Protein AF-A0A328SQL3-F1 (afdb_monomer_lite)

Sequence (156 aa):
VTIFRKFDNKKNLIEKTKDHFLNMFIDRLRGIFYFNGDEDIEEYIKGAFMGVLNLSDSDFSILKVAMEEVREIPERKLLLIQITDVILEKLEDFFKLQKEKGTVRDIDPKVMAVMCFSIIFQSVILRKVYSLSPDYELDYYSDNIFDILFNGIMPE

pLDDT: mean 82.66, std 9.94, range [53.25, 95.44]

Radius of gyration: 18.09 Å; chains: 1; bounding box: 53×37×44 Å

Foldseek 3Di:
DDPCVVQVDPVSVVVVVLVVLLVVLLVQLCVQLDDDLPDDPLCSLLSSLVSLLPDDLSSCVSVVVLVVCPVPDPPVPRSVVVSLCSQLVSQLVVQVSCVVVLQWDPDRSSVVSVVSSVVSVVVCCCCNPVVPPPPDDPCVVSVVVSVVVCVVIGDD

Structure (mmCIF, N/CA/C/O backbone):
data_AF-A0A328SQL3-F1
#
_entry.id   AF-A0A328SQL3-F1
#
loop_
_atom_site.group_PDB
_atom_site.id
_atom_site.type_symbol
_atom_site.label_atom_id
_atom_site.label_alt_id
_atom_site.label_comp_id
_atom_site.label_asym_id
_atom_site.label_entity_id
_atom_site.label_seq_id
_atom_site.pdbx_PDB_ins_code
_atom_site.Cartn_x
_atom_site.Cartn_y
_atom_site.Cartn_z
_atom_site.occupancy
_atom_site.B_iso_or_equiv
_atom_site.auth_seq_id
_atom_site.auth_comp_id
_atom_site.auth_asym_id
_atom_site.auth_atom_id
_atom_site.pdbx_PDB_model_num
ATOM 1 N N . VAL A 1 1 ? 34.654 -9.840 -17.537 1.00 53.59 1 VAL A N 1
ATOM 2 C CA . VAL A 1 1 ? 33.409 -10.484 -18.024 1.00 53.59 1 VAL A CA 1
ATOM 3 C C . VAL A 1 1 ? 32.517 -9.394 -18.591 1.00 53.59 1 VAL A C 1
ATOM 5 O O . VAL A 1 1 ? 32.058 -8.547 -17.840 1.00 53.59 1 VAL A O 1
ATOM 8 N N . THR A 1 2 ? 32.386 -9.340 -19.913 1.00 75.69 2 THR A N 1
ATOM 9 C CA . THR A 1 2 ? 31.744 -8.242 -20.654 1.00 75.69 2 THR A CA 1
ATOM 10 C C . THR A 1 2 ? 30.229 -8.451 -20.666 1.00 75.69 2 THR A C 1
ATOM 12 O O . THR A 1 2 ? 29.784 -9.566 -20.919 1.00 75.69 2 THR A O 1
ATOM 15 N N . ILE A 1 3 ? 29.444 -7.412 -20.377 1.00 68.62 3 ILE A N 1
ATOM 16 C CA . ILE A 1 3 ? 27.980 -7.417 -20.151 1.00 68.62 3 ILE A CA 1
ATOM 17 C C . ILE A 1 3 ? 27.188 -8.366 -21.078 1.00 68.62 3 ILE A C 1
ATOM 19 O O . ILE A 1 3 ? 26.329 -9.107 -20.606 1.00 68.62 3 ILE A O 1
ATOM 23 N N . PHE A 1 4 ? 27.532 -8.440 -22.365 1.00 67.06 4 PHE A N 1
ATOM 24 C CA . PHE A 1 4 ? 26.888 -9.331 -23.339 1.00 67.06 4 PHE A CA 1
ATOM 25 C C . PHE A 1 4 ? 26.923 -10.819 -22.974 1.00 67.06 4 PHE A C 1
ATOM 27 O O . PHE A 1 4 ? 25.959 -11.527 -23.223 1.00 67.06 4 PHE A O 1
ATOM 34 N N . ARG A 1 5 ? 27.983 -11.294 -22.315 1.00 68.75 5 ARG A N 1
ATOM 35 C CA . ARG A 1 5 ? 28.117 -12.703 -21.913 1.00 68.75 5 ARG A CA 1
ATOM 36 C C . ARG A 1 5 ? 27.285 -13.058 -20.670 1.00 68.75 5 ARG A C 1
ATOM 38 O O . ARG A 1 5 ? 27.138 -14.229 -20.352 1.00 68.75 5 ARG A O 1
ATOM 45 N N . LYS A 1 6 ? 26.791 -12.057 -19.931 1.00 72.00 6 LYS A N 1
ATOM 46 C CA . LYS A 1 6 ? 25.976 -12.240 -18.715 1.00 72.00 6 LYS A CA 1
ATOM 47 C C . LYS A 1 6 ? 24.470 -12.115 -18.987 1.00 72.00 6 LYS A C 1
ATOM 49 O O . LYS A 1 6 ? 23.669 -12.623 -18.203 1.00 72.00 6 LYS A O 1
ATOM 54 N N . PHE A 1 7 ? 24.095 -11.424 -20.063 1.00 76.38 7 PHE A N 1
ATOM 55 C CA . PHE A 1 7 ? 22.703 -11.084 -20.360 1.00 76.38 7 PHE A CA 1
ATOM 56 C C . PHE A 1 7 ? 22.237 -11.510 -21.757 1.00 76.38 7 PHE A C 1
ATOM 58 O O . PHE A 1 7 ? 21.045 -11.439 -22.009 1.00 76.38 7 PHE A O 1
ATOM 65 N N . ASP A 1 8 ? 23.118 -11.975 -22.644 1.00 77.56 8 ASP A N 1
ATOM 66 C CA . ASP A 1 8 ? 22.853 -12.421 -24.025 1.00 77.56 8 ASP A CA 1
ATOM 67 C C . ASP A 1 8 ? 22.302 -11.341 -24.974 1.00 77.56 8 ASP A C 1
ATOM 69 O O . ASP A 1 8 ? 22.846 -11.124 -26.055 1.00 77.56 8 ASP A O 1
ATOM 73 N N . ASN A 1 9 ? 21.249 -10.619 -24.586 1.00 81.75 9 ASN A N 1
ATOM 74 C CA . ASN A 1 9 ? 20.625 -9.556 -25.362 1.00 81.75 9 ASN A CA 1
ATOM 75 C C . ASN A 1 9 ? 20.084 -8.419 -24.469 1.00 81.75 9 ASN A C 1
ATOM 77 O O . ASN A 1 9 ? 19.928 -8.549 -23.254 1.00 81.75 9 ASN A O 1
ATOM 81 N N . LYS A 1 10 ? 19.774 -7.278 -25.099 1.00 82.25 10 LYS A N 1
ATOM 82 C CA . LYS A 1 10 ? 19.251 -6.073 -24.428 1.00 82.25 10 LYS A CA 1
ATOM 83 C C . LYS A 1 10 ? 17.947 -6.337 -23.665 1.00 82.25 10 LYS A C 1
ATOM 85 O O . LYS A 1 10 ? 17.745 -5.750 -22.609 1.00 82.25 10 LYS A O 1
ATOM 90 N N . LYS A 1 11 ? 17.073 -7.204 -24.184 1.00 82.19 11 LYS A N 1
ATOM 91 C CA . LYS A 1 11 ? 15.774 -7.500 -23.567 1.00 82.19 11 LYS A CA 1
ATOM 92 C C . LYS A 1 11 ? 15.951 -8.184 -22.210 1.00 82.19 11 LYS A C 1
ATOM 94 O O . LYS A 1 11 ? 15.394 -7.718 -21.227 1.00 82.19 11 LYS A O 1
ATOM 99 N N . ASN A 1 12 ? 16.799 -9.204 -22.146 1.00 83.69 12 ASN A N 1
ATOM 100 C CA . ASN A 1 12 ? 17.097 -9.935 -20.915 1.00 83.69 12 ASN A CA 1
ATOM 101 C C . ASN A 1 12 ? 17.850 -9.064 -19.890 1.00 83.69 12 ASN A C 1
ATOM 103 O O . ASN A 1 12 ? 17.626 -9.180 -18.688 1.00 83.69 12 ASN A O 1
ATOM 107 N N . LEU A 1 13 ? 18.705 -8.136 -20.345 1.00 84.88 13 LEU A N 1
ATOM 108 C CA . LEU A 1 13 ? 19.278 -7.115 -19.460 1.00 84.88 13 LEU A CA 1
ATOM 109 C C . LEU A 1 13 ? 18.179 -6.246 -18.827 1.00 84.88 13 LEU A C 1
ATOM 111 O O . LEU A 1 13 ? 18.173 -6.076 -17.614 1.00 84.88 13 LEU A O 1
ATOM 115 N N . ILE A 1 14 ? 17.244 -5.735 -19.634 1.00 83.12 14 ILE A N 1
ATOM 116 C CA . ILE A 1 14 ? 16.142 -4.888 -19.157 1.00 83.12 14 ILE A CA 1
ATOM 117 C C . ILE A 1 14 ? 15.233 -5.648 -18.184 1.00 83.12 14 ILE A C 1
ATOM 119 O O . ILE A 1 14 ? 14.909 -5.101 -17.136 1.00 83.12 14 ILE A O 1
ATOM 123 N N . GLU A 1 15 ? 14.847 -6.887 -18.500 1.00 83.56 15 GLU A N 1
ATOM 124 C CA . GLU A 1 15 ? 14.005 -7.723 -17.628 1.00 83.56 15 GLU A CA 1
ATOM 125 C C . GLU A 1 15 ? 14.674 -7.941 -16.265 1.00 83.56 15 GLU A C 1
ATOM 127 O O . GLU A 1 15 ? 14.100 -7.592 -15.238 1.00 83.56 15 GLU A O 1
ATOM 132 N N . LYS A 1 16 ? 15.944 -8.369 -16.238 1.00 85.38 16 LYS A N 1
ATOM 133 C CA . LYS A 1 16 ? 16.670 -8.567 -14.972 1.00 85.38 16 LYS A CA 1
ATOM 134 C C . LYS A 1 16 ? 16.862 -7.279 -14.174 1.00 85.38 16 LYS A C 1
ATOM 136 O O . LYS A 1 16 ? 16.879 -7.315 -12.946 1.00 85.38 16 LYS A O 1
ATOM 141 N N . THR A 1 17 ? 17.047 -6.147 -14.850 1.00 85.31 17 THR A N 1
ATOM 142 C CA . THR A 1 17 ? 17.137 -4.845 -14.184 1.00 85.31 17 THR A CA 1
ATOM 143 C C . THR A 1 17 ? 15.799 -4.451 -13.563 1.00 85.31 17 THR A C 1
ATOM 145 O O . THR A 1 17 ? 15.785 -4.014 -12.414 1.00 85.31 17 THR A O 1
ATOM 148 N N . LYS A 1 18 ? 14.684 -4.645 -14.277 1.00 84.88 18 LYS A N 1
ATOM 149 C CA . LYS A 1 18 ? 13.335 -4.396 -13.750 1.00 84.88 18 LYS A CA 1
ATOM 150 C C . LYS A 1 18 ? 13.047 -5.269 -12.538 1.00 84.88 18 LYS A C 1
ATOM 152 O O . LYS A 1 18 ? 12.678 -4.724 -11.507 1.00 84.88 18 LYS A O 1
ATOM 157 N N . ASP A 1 19 ? 13.314 -6.571 -12.622 1.00 86.25 19 ASP A N 1
ATOM 158 C CA . ASP A 1 19 ? 13.111 -7.499 -11.505 1.00 86.25 19 ASP A CA 1
ATOM 159 C C . ASP A 1 19 ? 13.928 -7.091 -10.275 1.00 86.25 19 ASP A C 1
ATOM 161 O O . ASP A 1 19 ? 13.439 -7.130 -9.148 1.00 86.25 19 ASP A O 1
ATOM 165 N N . HIS A 1 20 ? 15.180 -6.668 -10.467 1.00 88.12 20 HIS A N 1
ATOM 166 C CA . HIS A 1 20 ? 16.025 -6.223 -9.362 1.00 88.12 20 HIS A CA 1
ATOM 167 C C . HIS A 1 20 ? 15.445 -4.994 -8.650 1.00 88.12 20 HIS A C 1
ATOM 169 O O . HIS A 1 20 ? 15.289 -5.012 -7.429 1.00 88.12 20 HIS A O 1
ATOM 175 N N . PHE A 1 21 ? 15.089 -3.948 -9.402 1.00 87.56 21 PHE A N 1
ATOM 176 C CA . PHE A 1 21 ? 14.524 -2.728 -8.822 1.00 87.56 21 PHE A CA 1
ATOM 177 C C . PHE A 1 21 ? 13.114 -2.937 -8.265 1.00 87.56 21 PHE A C 1
ATOM 179 O O . PHE A 1 21 ? 12.787 -2.355 -7.233 1.00 87.56 21 PHE A O 1
ATOM 186 N N . LEU A 1 22 ? 12.307 -3.799 -8.888 1.00 87.81 22 LEU A N 1
ATOM 187 C CA . LEU A 1 22 ? 10.998 -4.189 -8.372 1.00 87.81 22 LEU A CA 1
ATOM 188 C C . LEU A 1 22 ? 11.132 -4.855 -7.005 1.00 87.81 22 LEU A C 1
ATOM 190 O O . LEU A 1 22 ? 10.457 -4.443 -6.070 1.00 87.81 22 LEU A O 1
ATOM 194 N N . ASN A 1 23 ? 12.021 -5.841 -6.868 1.00 8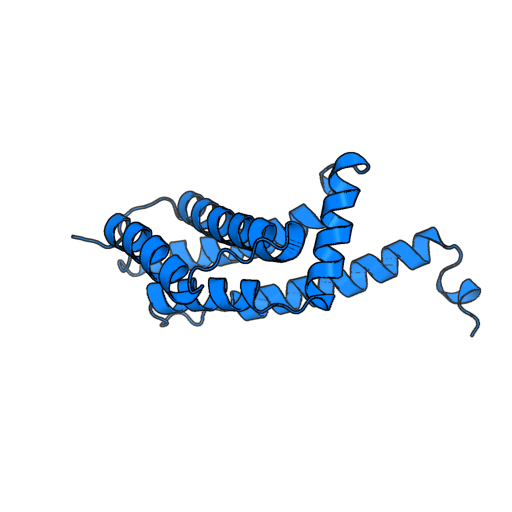9.44 23 ASN A N 1
ATOM 195 C CA . ASN A 1 23 ? 12.224 -6.530 -5.594 1.00 89.44 23 ASN A CA 1
ATOM 196 C C . ASN A 1 23 ? 12.703 -5.565 -4.503 1.00 89.44 23 ASN A C 1
ATOM 198 O O . ASN A 1 23 ? 12.165 -5.574 -3.401 1.00 89.44 23 ASN A O 1
ATOM 202 N N . MET A 1 24 ? 13.639 -4.665 -4.827 1.00 90.50 24 MET A N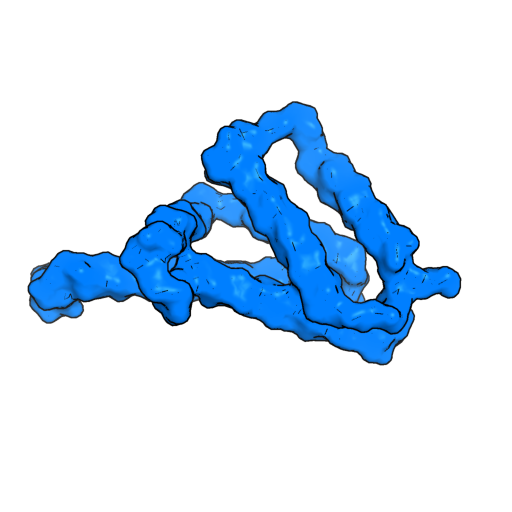 1
ATOM 203 C CA . MET A 1 24 ? 14.072 -3.624 -3.888 1.00 90.50 24 MET A CA 1
ATOM 204 C C . MET A 1 24 ? 12.921 -2.711 -3.453 1.00 90.50 24 MET A C 1
ATOM 206 O O . MET A 1 24 ? 12.846 -2.324 -2.289 1.00 90.50 24 MET A O 1
ATOM 210 N N . PHE A 1 25 ? 12.036 -2.348 -4.380 1.00 90.94 25 PHE A N 1
ATOM 211 C CA . PHE A 1 25 ? 10.882 -1.509 -4.085 1.00 90.94 25 PHE A CA 1
ATOM 212 C C . PHE A 1 25 ? 9.840 -2.249 -3.238 1.00 90.94 25 PHE A C 1
ATOM 214 O O . PHE A 1 25 ? 9.362 -1.706 -2.246 1.00 90.94 25 PHE A O 1
ATOM 221 N N . ILE A 1 26 ? 9.552 -3.512 -3.565 1.00 91.44 26 ILE A N 1
ATOM 222 C CA . ILE A 1 26 ? 8.668 -4.384 -2.785 1.00 91.44 26 ILE A CA 1
ATOM 223 C C . ILE A 1 26 ? 9.183 -4.547 -1.353 1.00 91.44 26 ILE A C 1
ATOM 225 O O . ILE A 1 26 ? 8.401 -4.433 -0.414 1.00 91.44 26 ILE A O 1
ATOM 229 N N . ASP A 1 27 ? 10.482 -4.768 -1.156 1.00 92.25 27 ASP A N 1
ATOM 230 C CA . ASP A 1 27 ? 11.046 -4.923 0.188 1.00 92.25 27 ASP A CA 1
ATOM 231 C C . ASP A 1 27 ? 10.948 -3.630 1.010 1.00 92.25 27 ASP A C 1
ATOM 233 O O . ASP A 1 27 ? 10.682 -3.678 2.211 1.00 92.25 27 ASP A O 1
ATOM 237 N N . ARG A 1 28 ? 11.064 -2.461 0.367 1.00 92.06 28 ARG A N 1
ATOM 238 C CA . ARG A 1 28 ? 10.792 -1.175 1.028 1.00 92.06 28 ARG A CA 1
ATOM 239 C C . ARG A 1 28 ? 9.327 -1.029 1.412 1.00 92.06 28 ARG A C 1
ATOM 241 O O . ARG A 1 28 ? 9.048 -0.632 2.538 1.00 92.06 28 ARG A O 1
ATOM 248 N N . LEU A 1 29 ? 8.401 -1.379 0.518 1.00 93.25 29 LEU A N 1
ATOM 249 C CA . LEU A 1 29 ? 6.969 -1.366 0.828 1.00 93.25 29 LEU A CA 1
ATOM 250 C C . LEU A 1 29 ? 6.649 -2.310 1.987 1.00 93.25 29 LEU A C 1
ATOM 252 O O . LEU A 1 29 ? 5.950 -1.919 2.912 1.00 93.25 29 LEU A O 1
ATOM 256 N N . ARG A 1 30 ? 7.222 -3.516 2.008 1.00 93.38 30 ARG A N 1
ATOM 257 C CA . ARG A 1 30 ? 7.073 -4.444 3.139 1.00 93.38 30 ARG A CA 1
ATOM 258 C C . ARG A 1 30 ? 7.560 -3.849 4.456 1.00 93.38 30 ARG A C 1
ATOM 260 O O . ARG A 1 30 ? 6.957 -4.139 5.480 1.00 93.38 30 ARG A O 1
ATOM 267 N N . GLY A 1 31 ? 8.619 -3.040 4.426 1.00 93.50 31 GLY A N 1
ATOM 268 C CA . GLY A 1 31 ? 9.085 -2.289 5.590 1.00 93.50 31 GLY A CA 1
ATOM 269 C C . GLY A 1 31 ? 8.116 -1.183 6.013 1.00 93.50 31 GLY A C 1
ATOM 270 O O . GLY A 1 31 ? 7.832 -1.057 7.196 1.00 93.50 31 GLY A O 1
ATOM 271 N N . ILE A 1 32 ? 7.575 -0.421 5.058 1.00 94.62 32 ILE A N 1
ATOM 272 C CA . ILE A 1 32 ? 6.606 0.661 5.320 1.00 94.62 32 ILE A CA 1
ATOM 273 C C . ILE A 1 32 ? 5.299 0.119 5.910 1.00 94.62 32 ILE A C 1
ATOM 275 O O . ILE A 1 32 ? 4.738 0.726 6.812 1.00 94.62 32 ILE A O 1
ATOM 279 N N . PHE A 1 33 ? 4.824 -1.020 5.407 1.00 94.56 33 PHE A N 1
ATOM 280 C CA . PHE A 1 33 ? 3.585 -1.661 5.853 1.00 94.56 33 PHE A CA 1
ATOM 281 C C . PHE A 1 33 ? 3.821 -2.756 6.902 1.00 94.56 33 PHE A C 1
ATOM 283 O O . PHE A 1 33 ? 2.931 -3.573 7.153 1.00 94.56 33 PHE A O 1
ATOM 290 N N . TYR A 1 34 ? 5.010 -2.814 7.505 1.00 91.88 34 TYR A N 1
ATOM 291 C CA . TYR A 1 34 ? 5.260 -3.717 8.622 1.00 91.88 34 TYR A CA 1
ATOM 292 C C . TYR A 1 34 ? 4.433 -3.276 9.831 1.00 91.88 34 TYR A C 1
ATOM 294 O O . TYR A 1 34 ? 4.449 -2.107 10.188 1.00 91.88 34 TYR A O 1
ATOM 302 N N . PHE A 1 35 ? 3.738 -4.222 10.455 1.00 89.12 35 PHE A N 1
ATOM 303 C CA . PHE A 1 35 ? 2.911 -3.992 11.634 1.00 89.12 35 PHE A CA 1
ATOM 304 C C . PHE A 1 35 ? 3.255 -5.034 12.697 1.00 89.12 35 PHE A C 1
ATOM 306 O O . PHE A 1 35 ? 3.359 -6.225 12.385 1.00 89.12 35 PHE A O 1
ATOM 313 N N . ASN A 1 36 ? 3.434 -4.599 13.944 1.00 80.56 36 ASN A N 1
ATOM 314 C CA . ASN A 1 36 ? 3.889 -5.462 15.039 1.00 80.56 36 ASN A CA 1
ATOM 315 C C . ASN A 1 36 ? 2.762 -6.038 15.920 1.00 80.56 36 ASN A C 1
ATOM 317 O O . ASN A 1 36 ? 3.053 -6.777 16.857 1.00 80.56 36 ASN A O 1
ATOM 321 N N . GLY A 1 37 ? 1.496 -5.740 15.622 1.00 75.12 37 GLY A N 1
ATOM 322 C CA . GLY A 1 37 ? 0.352 -6.218 16.396 1.00 75.12 37 GLY A CA 1
ATOM 323 C C . GLY A 1 37 ? -0.250 -5.155 17.304 1.00 75.12 37 GLY A C 1
ATOM 324 O O . GLY A 1 37 ? -1.471 -5.059 17.360 1.00 75.12 37 GLY A O 1
ATOM 325 N N . ASP A 1 38 ? 0.568 -4.363 17.989 1.00 79.19 38 ASP A N 1
ATOM 326 C CA . ASP A 1 38 ? 0.132 -3.536 19.126 1.00 79.19 38 ASP A CA 1
ATOM 327 C C . ASP A 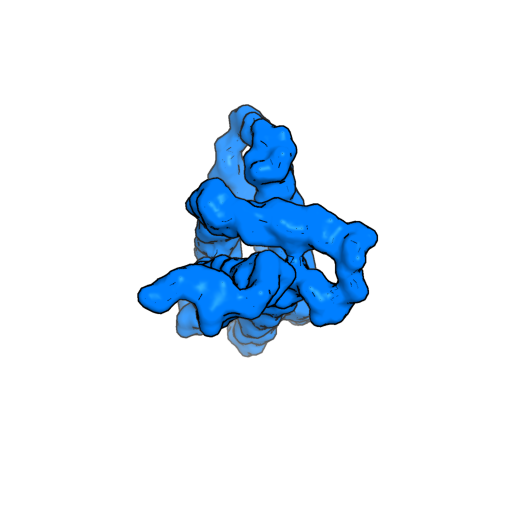1 38 ? 0.168 -2.029 18.845 1.00 79.19 38 ASP A C 1
ATOM 329 O O . ASP A 1 38 ? -0.160 -1.230 19.718 1.00 79.19 38 ASP A O 1
ATOM 333 N N . GLU A 1 39 ? 0.547 -1.642 17.629 1.00 79.88 39 GLU A N 1
ATOM 334 C CA . GLU A 1 39 ? 0.473 -0.257 17.170 1.00 79.88 39 GLU A CA 1
ATOM 335 C C . GLU A 1 39 ? -0.985 0.225 17.075 1.00 79.88 39 GLU A C 1
ATOM 337 O O . GLU A 1 39 ? -1.895 -0.518 16.680 1.00 79.88 39 GLU A O 1
ATOM 342 N N . ASP A 1 40 ? -1.179 1.495 17.431 1.00 86.69 40 ASP A N 1
ATOM 343 C CA . ASP A 1 40 ? -2.437 2.202 17.239 1.00 86.69 40 ASP A CA 1
ATOM 344 C C . ASP A 1 40 ? -2.784 2.292 15.745 1.00 86.69 40 ASP A C 1
ATOM 346 O O . ASP A 1 40 ? -1.912 2.410 14.879 1.00 86.69 40 ASP A O 1
ATOM 350 N N . ILE A 1 41 ? -4.078 2.212 15.431 1.00 87.50 41 ILE A N 1
ATOM 351 C CA . ILE A 1 41 ? -4.537 2.142 14.042 1.00 87.50 41 ILE A CA 1
ATOM 352 C C . ILE A 1 41 ? -4.249 3.443 13.307 1.00 87.50 41 ILE A C 1
ATOM 354 O O . ILE A 1 41 ? -3.818 3.419 12.150 1.00 87.50 41 ILE A O 1
ATOM 358 N N . GLU A 1 42 ? -4.503 4.569 13.968 1.00 86.50 42 GLU A N 1
ATOM 359 C CA . GLU A 1 42 ? -4.274 5.878 13.386 1.00 86.50 42 GLU A CA 1
ATOM 360 C C . GLU A 1 42 ? -2.783 6.105 13.162 1.00 86.50 42 GLU A C 1
ATOM 362 O O . GLU A 1 42 ? -2.386 6.489 12.057 1.00 86.50 42 GLU A O 1
ATOM 367 N N . GLU A 1 43 ? -1.955 5.769 14.151 1.00 88.31 43 GLU A N 1
ATOM 368 C CA . GLU A 1 43 ? -0.500 5.851 14.036 1.00 88.31 43 GLU A CA 1
ATOM 369 C C . GLU A 1 43 ? 0.045 4.972 12.898 1.00 88.31 43 GLU A C 1
ATOM 371 O O . GLU A 1 43 ? 0.815 5.461 12.064 1.00 88.31 43 GLU A O 1
ATOM 376 N N . TYR A 1 44 ? -0.401 3.715 12.791 1.00 91.38 44 TYR A N 1
ATOM 377 C CA . TYR A 1 44 ? 0.040 2.796 11.737 1.00 91.38 44 TYR A CA 1
ATOM 378 C C . TYR A 1 44 ? -0.322 3.306 10.339 1.00 91.38 44 TYR A C 1
ATOM 380 O O . TYR A 1 44 ? 0.533 3.391 9.454 1.00 91.38 44 TYR A O 1
ATOM 388 N N . ILE A 1 45 ? -1.587 3.674 10.117 1.00 89.81 45 ILE A N 1
ATOM 389 C CA . ILE A 1 45 ? -2.057 4.091 8.791 1.00 89.81 45 ILE A CA 1
ATOM 390 C C . ILE A 1 45 ? -1.425 5.429 8.382 1.00 89.81 45 ILE A C 1
ATOM 392 O O . ILE A 1 45 ? -1.003 5.570 7.228 1.00 89.81 45 ILE A O 1
ATOM 396 N N . LYS A 1 46 ? -1.292 6.391 9.309 1.00 87.88 46 LYS A N 1
ATOM 397 C CA . LYS A 1 46 ? -0.561 7.645 9.059 1.00 87.88 46 LYS A CA 1
ATOM 398 C C . LYS A 1 46 ? 0.907 7.375 8.748 1.00 87.88 46 LYS A C 1
ATOM 400 O O . LYS A 1 46 ? 1.434 7.916 7.774 1.00 87.88 46 LYS A O 1
ATOM 405 N N . GLY A 1 47 ? 1.552 6.506 9.523 1.00 89.94 47 GLY A N 1
ATOM 406 C CA . GLY A 1 47 ? 2.937 6.092 9.316 1.00 89.94 47 GLY A CA 1
ATOM 407 C C . GLY A 1 47 ? 3.155 5.470 7.938 1.00 89.94 47 GLY A C 1
ATOM 408 O O . GLY A 1 47 ? 4.054 5.889 7.206 1.00 89.94 47 GLY A O 1
ATOM 409 N N . ALA A 1 48 ? 2.285 4.543 7.532 1.00 92.38 48 ALA A N 1
ATOM 410 C CA . ALA A 1 48 ? 2.331 3.914 6.217 1.00 92.38 48 ALA A CA 1
ATOM 411 C C . ALA A 1 48 ? 2.125 4.935 5.084 1.00 92.38 48 ALA A C 1
ATOM 413 O O . ALA A 1 48 ? 2.883 4.955 4.110 1.00 92.38 48 ALA A O 1
ATOM 414 N N . PHE A 1 49 ? 1.143 5.832 5.223 1.00 90.12 49 PHE A N 1
ATOM 415 C CA . PHE A 1 49 ? 0.870 6.897 4.256 1.00 90.12 49 PHE A CA 1
ATOM 416 C C . PHE A 1 49 ? 2.077 7.825 4.067 1.00 90.12 49 PHE A C 1
ATOM 418 O O . PHE A 1 49 ? 2.543 8.032 2.941 1.00 90.12 49 PHE A O 1
ATOM 425 N N . MET A 1 50 ? 2.637 8.328 5.168 1.00 87.50 50 MET A N 1
ATOM 426 C CA . MET A 1 50 ? 3.818 9.191 5.144 1.00 87.50 50 MET A CA 1
ATOM 427 C C . MET A 1 50 ? 5.048 8.452 4.623 1.00 87.50 50 MET A C 1
ATOM 429 O O . MET A 1 50 ? 5.809 9.008 3.829 1.00 87.50 50 MET A O 1
ATOM 433 N N . GLY A 1 51 ? 5.218 7.184 5.000 1.00 91.06 51 GLY A N 1
ATOM 434 C CA . GLY A 1 51 ? 6.284 6.318 4.508 1.00 91.06 51 GLY A CA 1
ATOM 435 C C . GLY A 1 51 ? 6.279 6.207 2.985 1.00 91.06 51 GLY A C 1
ATOM 436 O O . GLY A 1 51 ? 7.319 6.403 2.355 1.00 91.06 51 GLY A O 1
ATOM 437 N N . VAL A 1 52 ? 5.109 5.984 2.376 1.00 91.06 52 VAL A N 1
ATOM 438 C CA . VAL A 1 52 ? 4.975 5.937 0.912 1.00 91.06 52 VAL A CA 1
ATOM 439 C C . VAL A 1 52 ? 5.245 7.304 0.276 1.00 91.06 52 VAL A C 1
ATOM 441 O O . VAL A 1 52 ? 5.967 7.386 -0.719 1.00 91.06 52 VAL A O 1
ATOM 444 N N . LEU A 1 53 ? 4.712 8.398 0.827 1.00 85.69 53 LEU A N 1
ATOM 445 C CA . LEU A 1 53 ? 4.909 9.735 0.249 1.00 85.69 53 LEU A CA 1
ATOM 446 C C . LEU A 1 53 ? 6.357 10.239 0.345 1.00 85.69 53 LEU A C 1
ATOM 448 O O . LEU A 1 53 ? 6.798 11.012 -0.517 1.00 85.69 53 LEU A O 1
ATOM 452 N N . ASN A 1 54 ? 7.097 9.774 1.351 1.00 87.50 54 ASN A N 1
ATOM 453 C CA . ASN A 1 54 ? 8.503 10.101 1.574 1.00 87.50 54 ASN A CA 1
ATOM 454 C C . ASN A 1 54 ? 9.478 9.209 0.789 1.00 87.50 54 ASN A C 1
ATOM 456 O O . ASN A 1 54 ? 10.685 9.453 0.835 1.00 87.50 54 ASN A O 1
ATOM 460 N N . LEU A 1 55 ? 8.988 8.227 0.021 1.00 87.94 55 LEU A N 1
ATOM 461 C CA . LEU A 1 55 ? 9.824 7.481 -0.921 1.00 87.94 55 LEU A CA 1
ATOM 462 C C . LEU A 1 55 ? 10.531 8.439 -1.898 1.00 87.94 55 LEU A C 1
ATOM 464 O O . LEU A 1 55 ? 9.966 9.434 -2.379 1.00 87.94 55 LEU A O 1
ATOM 468 N N . SER A 1 56 ? 11.799 8.143 -2.180 1.00 85.38 56 SER A N 1
ATOM 469 C CA . SER A 1 56 ? 12.646 9.003 -3.004 1.00 85.38 56 SER A CA 1
ATOM 470 C C . SER A 1 56 ? 12.246 8.934 -4.478 1.00 85.38 56 SER A C 1
ATOM 472 O O . SER A 1 56 ? 11.613 7.978 -4.928 1.00 85.38 56 SER A O 1
ATOM 474 N N . ASP A 1 57 ? 12.677 9.903 -5.283 1.00 80.44 57 ASP A N 1
ATOM 475 C CA . ASP A 1 57 ? 12.409 9.876 -6.728 1.00 80.44 57 ASP A CA 1
ATOM 476 C C . ASP A 1 57 ? 13.007 8.641 -7.418 1.00 80.44 57 ASP A C 1
ATOM 478 O O . ASP A 1 57 ? 12.469 8.162 -8.419 1.00 80.44 57 ASP A O 1
ATOM 482 N N . SER A 1 58 ? 14.091 8.087 -6.862 1.00 80.12 58 SER A N 1
ATOM 483 C CA . SER A 1 58 ? 14.682 6.843 -7.359 1.00 80.12 58 SER A CA 1
ATOM 484 C C . SER A 1 58 ? 13.786 5.632 -7.094 1.00 80.12 58 SER A C 1
ATOM 486 O O . SER A 1 58 ? 13.673 4.769 -7.963 1.00 80.12 58 SER A O 1
ATOM 488 N N . ASP A 1 59 ? 13.064 5.615 -5.973 1.00 80.81 59 ASP A N 1
ATOM 489 C CA . ASP A 1 59 ? 12.068 4.583 -5.668 1.00 80.81 59 ASP A CA 1
ATOM 490 C C . ASP A 1 59 ? 10.867 4.681 -6.601 1.00 80.81 59 ASP A C 1
ATOM 492 O O . ASP A 1 59 ? 10.357 3.674 -7.075 1.00 80.81 59 ASP A O 1
ATOM 496 N N . PHE A 1 60 ? 10.460 5.898 -6.956 1.00 79.06 60 PHE A N 1
ATOM 497 C CA . PHE A 1 60 ? 9.361 6.110 -7.895 1.00 79.06 60 PHE A CA 1
ATOM 498 C C . PHE A 1 60 ? 9.723 5.829 -9.356 1.00 79.06 60 PHE A C 1
ATOM 500 O O . PHE A 1 60 ? 8.827 5.737 -10.197 1.00 79.06 60 PHE A O 1
ATOM 507 N N . SER A 1 61 ? 11.005 5.661 -9.689 1.00 81.94 61 SER A N 1
ATOM 508 C CA . SER A 1 61 ? 11.421 5.361 -11.063 1.00 81.94 61 SER A CA 1
ATOM 509 C C . SER A 1 61 ? 10.845 4.032 -11.566 1.00 81.94 61 SER A C 1
ATOM 511 O O . SER A 1 61 ? 10.357 3.977 -12.696 1.00 81.94 61 SER A O 1
ATOM 513 N N . ILE A 1 62 ? 10.802 2.993 -10.720 1.00 82.81 62 ILE A N 1
ATOM 514 C CA . ILE A 1 62 ? 10.197 1.706 -11.087 1.00 82.81 62 ILE A CA 1
ATOM 515 C C . ILE A 1 62 ? 8.677 1.817 -11.216 1.00 82.81 62 ILE A C 1
ATOM 517 O O . ILE A 1 62 ? 8.111 1.200 -12.112 1.00 82.81 62 ILE A O 1
ATOM 521 N N . LEU A 1 63 ? 8.023 2.657 -10.403 1.00 80.50 63 LEU A N 1
ATOM 522 C CA . LEU A 1 63 ? 6.586 2.912 -10.525 1.00 80.50 63 LEU A CA 1
ATOM 523 C C . LEU A 1 63 ? 6.259 3.593 -11.859 1.00 80.50 63 LEU A C 1
ATOM 525 O O . LEU A 1 63 ? 5.326 3.183 -12.538 1.00 80.50 63 LEU A O 1
ATOM 529 N N . LYS A 1 64 ? 7.061 4.580 -12.280 1.00 80.25 64 LYS A N 1
ATOM 530 C CA . LYS A 1 64 ? 6.913 5.226 -13.596 1.00 80.25 64 LYS A CA 1
ATOM 531 C C . LYS A 1 64 ? 7.060 4.214 -14.733 1.00 80.25 64 LYS A C 1
ATOM 533 O O . LYS A 1 64 ? 6.227 4.188 -15.631 1.00 80.25 64 LYS A O 1
ATOM 538 N N . VAL A 1 65 ? 8.072 3.345 -14.665 1.00 81.38 65 VAL A N 1
ATOM 539 C CA . VAL A 1 65 ? 8.250 2.253 -15.639 1.00 81.38 65 VAL A CA 1
ATOM 540 C C . VAL A 1 65 ? 7.039 1.317 -15.639 1.00 81.38 65 VAL A C 1
ATOM 542 O O . VAL A 1 65 ? 6.523 0.996 -16.704 1.00 81.38 65 VAL A O 1
ATOM 545 N N . ALA A 1 66 ? 6.551 0.926 -14.461 1.00 80.69 66 ALA A N 1
ATOM 546 C CA . ALA A 1 66 ? 5.384 0.063 -14.321 1.00 80.69 66 ALA A CA 1
ATOM 547 C C . ALA A 1 66 ? 4.112 0.695 -14.912 1.00 80.69 66 ALA A C 1
ATOM 549 O O . ALA A 1 66 ? 3.318 -0.014 -15.521 1.00 80.69 66 ALA A O 1
ATOM 550 N N . MET A 1 67 ? 3.926 2.012 -14.762 1.00 79.12 67 MET A N 1
ATOM 551 C CA . MET A 1 67 ? 2.784 2.746 -15.321 1.00 79.12 67 MET A CA 1
ATOM 552 C C . MET A 1 67 ? 2.809 2.809 -16.854 1.00 79.12 67 MET A C 1
ATOM 554 O O . MET A 1 67 ? 1.759 2.668 -17.479 1.00 79.12 67 MET A O 1
ATOM 558 N N . GLU A 1 68 ? 3.984 2.980 -17.464 1.00 79.44 68 GLU A N 1
ATOM 559 C CA . GLU A 1 68 ? 4.127 2.969 -18.929 1.00 79.44 68 GLU A CA 1
ATOM 560 C C . GLU A 1 68 ? 3.810 1.584 -19.525 1.00 79.44 68 GLU A C 1
ATOM 562 O O . GLU A 1 68 ? 3.209 1.476 -20.593 1.00 79.44 68 GLU A O 1
ATOM 567 N N . GLU A 1 69 ? 4.131 0.506 -18.805 1.00 76.25 69 GLU A N 1
ATOM 568 C CA . GLU A 1 69 ? 3.894 -0.871 -19.259 1.00 76.25 69 GLU A CA 1
ATOM 569 C C . GLU A 1 69 ? 2.420 -1.287 -19.297 1.00 76.25 69 GLU A C 1
ATOM 571 O O . GLU A 1 69 ? 2.073 -2.220 -20.028 1.00 76.25 69 GLU A O 1
ATOM 576 N N . VAL A 1 70 ? 1.543 -0.595 -18.557 1.00 72.69 70 VAL A N 1
ATOM 577 C CA . VAL A 1 70 ? 0.110 -0.937 -18.433 1.00 72.69 70 VAL A CA 1
ATOM 578 C C . VAL A 1 70 ? -0.585 -1.023 -19.796 1.00 72.69 70 VAL A C 1
ATOM 580 O O . VAL A 1 70 ? -1.552 -1.764 -19.954 1.00 72.69 70 VAL A O 1
ATOM 583 N N . ARG A 1 71 ? -0.088 -0.297 -20.804 1.00 68.75 71 ARG A N 1
ATOM 584 C CA . ARG A 1 71 ? -0.676 -0.257 -22.152 1.00 68.75 71 ARG A CA 1
ATOM 585 C C . ARG A 1 71 ? -0.160 -1.340 -23.100 1.00 68.75 71 ARG A C 1
ATOM 587 O O . ARG A 1 71 ? -0.784 -1.566 -24.133 1.00 68.75 71 ARG A O 1
ATOM 594 N N . GLU A 1 72 ? 0.961 -1.987 -22.788 1.00 66.75 72 GLU A N 1
ATOM 595 C CA . GLU A 1 72 ? 1.726 -2.776 -23.768 1.00 66.75 72 GLU A CA 1
ATOM 596 C C . GLU A 1 72 ? 1.889 -4.258 -23.401 1.00 66.75 72 GLU A C 1
ATOM 598 O O . GLU A 1 72 ? 2.347 -5.054 -24.226 1.00 66.75 72 GLU A O 1
ATOM 603 N N . ILE A 1 73 ? 1.526 -4.660 -22.178 1.00 66.25 73 ILE A N 1
ATOM 604 C CA . ILE A 1 73 ? 1.835 -5.991 -21.640 1.00 66.25 73 ILE A CA 1
ATOM 605 C C . ILE A 1 73 ? 0.566 -6.670 -21.087 1.00 66.25 73 ILE A C 1
ATOM 607 O O . ILE A 1 73 ? -0.271 -6.002 -20.482 1.00 66.25 73 ILE A O 1
ATOM 611 N N . PRO A 1 74 ? 0.401 -8.004 -21.248 1.00 64.75 74 PRO A N 1
ATOM 612 C CA . PRO A 1 74 ? -0.673 -8.745 -20.593 1.00 64.75 74 PRO A CA 1
ATOM 613 C C . PRO A 1 74 ? -0.685 -8.525 -19.078 1.00 64.75 74 PRO A C 1
ATOM 615 O O . PRO A 1 74 ? 0.355 -8.637 -18.430 1.00 64.75 74 PRO A O 1
ATOM 618 N N . GLU A 1 75 ? -1.881 -8.319 -18.527 1.00 60.91 75 GLU A N 1
ATOM 619 C CA . GLU A 1 75 ? -2.156 -7.968 -17.126 1.00 60.91 75 GLU A CA 1
ATOM 620 C C . GLU A 1 75 ? -1.283 -8.727 -16.110 1.00 60.91 75 GLU A C 1
ATOM 622 O O . GLU A 1 75 ? -0.600 -8.123 -15.295 1.00 60.91 75 GLU A O 1
ATOM 627 N N . ARG A 1 76 ? -1.167 -10.055 -16.241 1.00 58.25 76 ARG A N 1
ATOM 628 C CA . ARG A 1 76 ? -0.413 -10.930 -15.315 1.00 58.25 76 ARG A CA 1
ATOM 629 C C . ARG A 1 76 ? 1.100 -10.678 -15.245 1.00 58.25 76 ARG A C 1
ATOM 631 O O . ARG A 1 76 ? 1.780 -11.307 -14.442 1.00 58.25 76 ARG A O 1
ATOM 638 N N . LYS A 1 77 ? 1.647 -9.840 -16.124 1.00 63.69 77 LYS A N 1
ATOM 639 C CA . LYS A 1 77 ? 3.068 -9.463 -16.147 1.00 63.69 77 LYS A CA 1
ATOM 640 C C . LYS A 1 77 ? 3.295 -8.010 -15.732 1.00 63.69 77 LYS A C 1
ATOM 642 O O . LYS A 1 77 ? 4.435 -7.558 -15.767 1.00 63.69 77 LYS A O 1
ATOM 647 N N . LEU A 1 78 ? 2.241 -7.285 -15.362 1.00 75.88 78 LEU A N 1
ATOM 648 C CA . LEU A 1 78 ? 2.357 -5.896 -14.950 1.00 75.88 78 LEU A CA 1
ATOM 649 C C . LEU A 1 78 ? 3.020 -5.815 -13.577 1.00 75.88 78 LEU A C 1
ATOM 651 O O . LEU A 1 78 ? 2.504 -6.323 -12.582 1.00 75.88 78 LEU A O 1
ATOM 655 N N . LEU A 1 79 ? 4.152 -5.116 -13.528 1.00 80.88 79 LEU A N 1
ATOM 656 C CA . LEU A 1 79 ? 4.860 -4.787 -12.290 1.00 80.88 79 LEU A CA 1
ATOM 657 C C . LEU A 1 79 ? 3.939 -4.080 -11.285 1.00 80.88 79 LEU A C 1
ATOM 659 O O . LEU A 1 79 ? 4.039 -4.303 -10.082 1.00 80.88 79 LEU A O 1
ATOM 663 N N . LEU A 1 80 ? 3.008 -3.266 -11.794 1.00 82.19 80 LEU A N 1
ATOM 664 C CA . LEU A 1 80 ? 2.049 -2.527 -10.982 1.00 82.19 80 LEU A CA 1
ATOM 665 C C . LEU A 1 80 ? 1.143 -3.455 -10.162 1.00 82.19 80 LEU A C 1
ATOM 667 O O . LEU A 1 80 ? 0.870 -3.144 -9.011 1.00 82.19 80 LEU A O 1
ATOM 671 N N . ILE A 1 81 ? 0.746 -4.612 -10.706 1.00 85.25 81 ILE A N 1
ATOM 672 C CA . ILE A 1 81 ? -0.088 -5.578 -9.974 1.00 85.25 81 ILE A CA 1
ATOM 673 C C . ILE A 1 81 ? 0.682 -6.154 -8.793 1.00 85.25 81 ILE A C 1
ATOM 675 O O . ILE A 1 81 ? 0.158 -6.184 -7.691 1.00 85.25 81 ILE A O 1
ATOM 679 N N . GLN A 1 82 ? 1.950 -6.520 -8.987 1.00 86.31 82 GLN A N 1
ATOM 680 C CA . GLN A 1 82 ? 2.774 -7.046 -7.895 1.00 86.31 82 GLN A CA 1
ATOM 681 C C . GLN A 1 82 ? 2.956 -6.018 -6.770 1.00 86.31 82 GLN A C 1
ATOM 683 O O . GLN A 1 82 ? 2.943 -6.373 -5.596 1.00 86.31 82 GLN A O 1
ATOM 688 N N . ILE A 1 83 ? 3.101 -4.737 -7.123 1.00 87.75 83 ILE A N 1
ATOM 689 C CA . ILE A 1 83 ? 3.164 -3.636 -6.154 1.00 87.75 83 ILE A CA 1
ATOM 690 C C . ILE A 1 83 ? 1.835 -3.508 -5.400 1.00 87.75 83 ILE A C 1
ATOM 692 O O . ILE A 1 83 ? 1.829 -3.422 -4.172 1.00 87.75 83 ILE A O 1
ATOM 696 N N . THR A 1 84 ? 0.717 -3.495 -6.127 1.00 90.19 84 THR A N 1
ATOM 697 C CA . THR A 1 84 ? -0.625 -3.361 -5.554 1.00 90.19 84 THR A CA 1
ATOM 698 C C . THR A 1 84 ? -0.973 -4.532 -4.640 1.00 90.19 84 THR A C 1
ATOM 700 O O . THR A 1 84 ? -1.435 -4.293 -3.527 1.00 90.19 84 THR A O 1
ATOM 703 N N . ASP A 1 85 ? -0.697 -5.768 -5.057 1.00 91.44 85 ASP A N 1
ATOM 704 C CA . ASP A 1 85 ? -0.994 -6.977 -4.285 1.00 91.44 85 ASP A CA 1
ATOM 705 C C . ASP A 1 85 ? -0.274 -6.966 -2.933 1.00 91.44 85 ASP A C 1
ATOM 707 O O . ASP A 1 85 ? -0.901 -7.220 -1.910 1.00 91.44 85 ASP A O 1
ATOM 711 N N . VAL A 1 86 ? 1.008 -6.580 -2.900 1.00 91.38 86 VAL A N 1
ATOM 712 C CA . VAL A 1 86 ? 1.784 -6.504 -1.649 1.00 91.38 86 VAL A CA 1
ATOM 713 C C . VAL A 1 86 ? 1.178 -5.501 -0.667 1.00 91.38 86 VAL A C 1
ATOM 715 O O . VAL A 1 86 ? 1.109 -5.777 0.530 1.00 91.38 86 VAL A O 1
ATOM 718 N N . ILE A 1 87 ? 0.754 -4.332 -1.152 1.00 93.75 87 ILE A N 1
ATOM 719 C CA . ILE A 1 87 ? 0.169 -3.296 -0.291 1.00 93.75 87 ILE A CA 1
ATOM 720 C C . ILE A 1 87 ? -1.206 -3.743 0.215 1.00 93.75 87 ILE A C 1
ATOM 722 O O . ILE A 1 87 ? -1.491 -3.622 1.405 1.00 93.75 87 ILE A O 1
ATOM 726 N N . LEU A 1 88 ? -2.048 -4.275 -0.676 1.00 95.44 88 LEU A N 1
ATOM 727 C CA . LEU A 1 88 ? -3.389 -4.735 -0.320 1.00 95.44 88 LEU A CA 1
ATOM 728 C C . LEU A 1 88 ? -3.349 -5.905 0.660 1.00 95.44 88 LEU A C 1
ATOM 730 O O . LEU A 1 88 ? -4.086 -5.867 1.637 1.00 95.44 88 LEU A O 1
ATOM 734 N N . GLU A 1 89 ? -2.479 -6.894 0.443 1.00 95.00 89 GLU A N 1
ATOM 735 C CA . GLU A 1 89 ? -2.308 -8.036 1.349 1.00 95.00 89 GLU A CA 1
ATOM 736 C C . GLU A 1 89 ? -1.941 -7.556 2.758 1.00 95.00 89 GLU A C 1
ATOM 738 O O . GLU A 1 89 ? -2.579 -7.944 3.734 1.00 95.00 89 GLU A O 1
ATOM 743 N N . LYS A 1 90 ? -0.980 -6.628 2.871 1.00 94.50 90 LYS A N 1
ATOM 744 C CA . LYS A 1 90 ? -0.557 -6.090 4.170 1.00 94.50 90 LYS A CA 1
ATOM 745 C C . LYS A 1 90 ? -1.644 -5.296 4.881 1.00 94.50 90 LYS A C 1
ATOM 747 O O . LYS A 1 90 ? -1.840 -5.479 6.081 1.00 94.50 90 LYS A O 1
ATOM 752 N N . LEU A 1 91 ? -2.356 -4.437 4.157 1.00 94.81 91 LEU A N 1
ATOM 753 C CA . LEU A 1 91 ? -3.462 -3.671 4.725 1.00 94.81 91 LEU A CA 1
ATOM 754 C C . LEU A 1 91 ? -4.635 -4.578 5.117 1.00 94.81 91 LEU A C 1
ATOM 756 O O . LEU A 1 91 ? -5.245 -4.372 6.163 1.00 94.81 91 LEU A O 1
ATOM 760 N N . GLU A 1 92 ? -4.951 -5.589 4.307 1.00 95.38 92 GLU A N 1
ATOM 761 C CA . GLU A 1 92 ? -6.027 -6.537 4.596 1.00 95.38 92 GLU A CA 1
ATOM 762 C C . GLU A 1 92 ? -5.712 -7.359 5.851 1.00 95.38 92 GLU A C 1
ATOM 764 O O . GLU A 1 92 ? -6.573 -7.488 6.722 1.00 95.38 92 GLU A O 1
ATOM 769 N N . ASP A 1 93 ? -4.482 -7.862 5.980 1.00 94.06 93 ASP A N 1
ATOM 770 C CA . ASP A 1 93 ? -4.022 -8.582 7.171 1.00 94.06 93 ASP A CA 1
ATOM 771 C C . ASP A 1 93 ? -4.075 -7.703 8.425 1.00 94.06 93 ASP A C 1
ATOM 773 O O . ASP A 1 93 ? -4.548 -8.142 9.476 1.00 94.06 93 ASP A O 1
ATOM 777 N N . PHE A 1 94 ? -3.662 -6.440 8.305 1.00 93.81 94 PHE A N 1
ATOM 778 C CA . PHE A 1 94 ? -3.779 -5.461 9.380 1.00 93.81 94 PHE A CA 1
ATOM 779 C C . PHE A 1 94 ? -5.241 -5.274 9.821 1.00 93.81 94 PHE A C 1
ATOM 781 O O . PHE A 1 94 ? -5.554 -5.437 11.000 1.00 93.81 94 PHE A O 1
ATOM 788 N N . PHE A 1 95 ? -6.163 -4.999 8.892 1.00 93.00 95 PHE A N 1
ATOM 789 C CA . PHE A 1 95 ? -7.569 -4.771 9.241 1.00 93.00 95 PHE A CA 1
ATOM 790 C C . PHE A 1 95 ? -8.278 -6.034 9.749 1.00 93.00 95 PHE A C 1
ATOM 792 O O . PHE A 1 95 ? -9.161 -5.924 10.600 1.00 93.00 95 PHE A O 1
ATOM 799 N N . LYS A 1 96 ? -7.887 -7.233 9.289 1.00 93.75 96 LYS A N 1
ATOM 800 C CA . LYS A 1 96 ? -8.357 -8.503 9.870 1.00 93.75 96 LYS A CA 1
ATOM 801 C C . LYS A 1 96 ? -7.979 -8.596 11.342 1.00 93.75 96 LYS A C 1
ATOM 803 O O . LYS A 1 96 ? -8.848 -8.833 12.175 1.00 93.75 96 LYS A O 1
ATOM 808 N N . LEU A 1 97 ? -6.713 -8.340 11.664 1.00 93.00 97 LEU A N 1
ATOM 809 C CA . LEU A 1 97 ? -6.224 -8.409 13.036 1.00 93.00 97 LEU A CA 1
ATOM 810 C C . LEU A 1 97 ? -6.893 -7.361 13.936 1.00 93.00 97 LEU A C 1
ATOM 812 O O . LEU A 1 97 ? -7.301 -7.676 15.051 1.00 93.00 97 LEU A O 1
ATOM 816 N N . GLN A 1 98 ? -7.070 -6.130 13.452 1.00 90.56 98 GLN A N 1
ATOM 817 C CA . GLN A 1 98 ? -7.759 -5.085 14.219 1.00 90.56 98 GLN A CA 1
ATOM 818 C C . GLN A 1 98 ? -9.232 -5.414 14.471 1.00 90.56 98 GL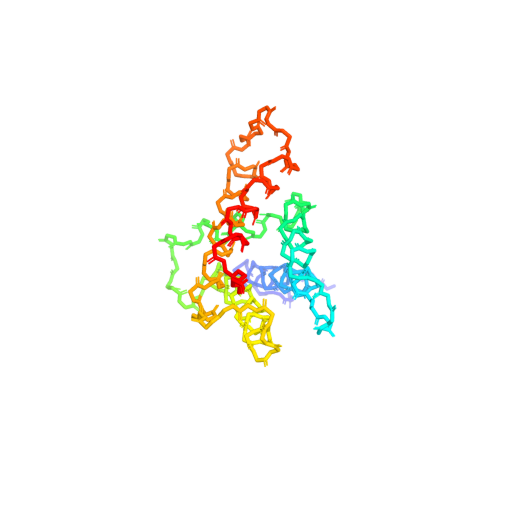N A C 1
ATOM 820 O O . GLN A 1 98 ? -9.763 -5.122 15.544 1.00 90.56 98 GLN A O 1
ATOM 825 N N . LYS A 1 99 ? -9.891 -6.058 13.504 1.00 91.19 99 LYS A N 1
ATOM 826 C CA . LYS A 1 99 ? -11.260 -6.550 13.657 1.00 91.19 99 LYS A CA 1
ATOM 827 C C . LYS A 1 99 ? -11.339 -7.665 14.698 1.00 91.19 99 LYS A C 1
ATOM 829 O O . LYS A 1 99 ? -12.216 -7.634 15.553 1.00 91.19 99 LYS A O 1
ATOM 834 N N . GLU A 1 100 ? -10.415 -8.623 14.662 1.00 91.69 100 GLU A N 1
ATOM 835 C CA . GLU A 1 100 ? -10.335 -9.713 15.648 1.00 91.69 100 GLU A CA 1
ATOM 836 C C . GLU A 1 100 ? -10.076 -9.199 17.071 1.00 91.69 100 GLU A C 1
ATOM 838 O O . GLU A 1 100 ? -10.605 -9.754 18.034 1.00 91.69 100 GLU A O 1
ATOM 843 N N . LYS A 1 101 ? -9.310 -8.110 17.205 1.00 90.06 101 LYS A N 1
ATOM 844 C CA . LYS A 1 101 ? -9.064 -7.419 18.479 1.00 90.06 101 LYS A CA 1
ATOM 845 C C . LYS A 1 101 ? -10.252 -6.584 18.975 1.00 90.06 101 LYS A C 1
ATOM 847 O O . LYS A 1 101 ? -10.249 -6.168 20.130 1.00 90.06 101 LYS A O 1
ATOM 852 N N . GLY A 1 102 ? -11.258 -6.341 18.132 1.00 87.94 102 GLY A N 1
ATOM 853 C CA . GLY A 1 102 ? -12.391 -5.466 18.443 1.00 87.94 102 GLY A CA 1
ATOM 854 C C . GLY A 1 102 ? -12.051 -3.972 18.424 1.00 87.94 102 GLY A C 1
ATOM 855 O O . GLY A 1 102 ? -12.856 -3.165 18.880 1.00 87.94 102 GLY A O 1
ATOM 856 N N . THR A 1 103 ? -10.878 -3.597 17.905 1.00 86.88 103 THR A N 1
ATOM 857 C CA . THR A 1 103 ? -10.423 -2.200 17.809 1.00 86.88 103 THR A CA 1
ATOM 858 C C . THR A 1 103 ? -11.151 -1.436 16.698 1.00 86.88 103 THR A C 1
ATOM 860 O O . THR A 1 103 ? -11.304 -0.220 16.767 1.00 86.88 103 THR A O 1
ATOM 863 N N . VAL A 1 104 ? -11.614 -2.146 15.664 1.00 86.75 104 VAL A N 1
ATOM 864 C CA . VAL A 1 104 ? -12.496 -1.610 14.615 1.00 86.75 104 VAL A CA 1
ATOM 865 C C . VAL A 1 104 ? -13.830 -2.336 14.631 1.00 86.75 104 VAL A C 1
ATOM 867 O O . VAL A 1 104 ? -13.912 -3.506 15.011 1.00 86.75 104 VAL A O 1
ATOM 870 N N . ARG A 1 105 ? -14.883 -1.650 14.180 1.00 87.38 105 ARG A N 1
ATOM 871 C CA . ARG A 1 105 ? -16.220 -2.239 14.022 1.00 87.38 105 ARG A CA 1
ATOM 872 C C . ARG A 1 105 ? -16.212 -3.405 13.014 1.00 87.38 105 ARG A C 1
ATOM 874 O O . ARG A 1 105 ? -15.252 -3.597 12.267 1.00 87.38 105 ARG A O 1
ATOM 881 N N . ASP A 1 106 ? -17.317 -4.149 12.935 1.00 87.88 106 ASP A N 1
ATOM 882 C CA . ASP A 1 106 ? -17.490 -5.254 11.978 1.00 87.88 106 ASP A CA 1
ATOM 883 C C . ASP A 1 106 ? -17.568 -4.751 10.520 1.00 87.88 106 ASP A C 1
ATOM 885 O O . ASP A 1 106 ? -18.639 -4.547 9.951 1.00 87.88 106 ASP A O 1
ATOM 889 N N . ILE A 1 107 ? -16.400 -4.503 9.927 1.00 87.31 107 ILE A N 1
ATOM 890 C CA . ILE A 1 107 ? -16.207 -4.111 8.525 1.00 87.31 107 ILE A CA 1
ATOM 891 C C . ILE A 1 107 ? -15.569 -5.239 7.721 1.00 87.31 107 ILE A C 1
ATOM 893 O O . ILE A 1 107 ? -15.005 -6.188 8.274 1.00 87.31 107 ILE A O 1
ATOM 897 N N . ASP A 1 108 ? -15.651 -5.127 6.395 1.00 92.38 108 ASP A N 1
ATOM 898 C CA . ASP A 1 108 ? -14.893 -5.961 5.466 1.00 92.38 108 ASP A CA 1
ATOM 899 C C . ASP A 1 108 ? -13.436 -5.447 5.384 1.00 92.38 108 ASP A C 1
ATOM 901 O O . ASP A 1 108 ? -13.210 -4.338 4.878 1.00 92.38 108 ASP A O 1
ATOM 905 N N . PRO A 1 109 ? -12.435 -6.223 5.855 1.00 93.81 109 PRO A N 1
ATOM 906 C CA . PRO A 1 109 ? -11.030 -5.812 5.838 1.00 93.81 109 PRO A CA 1
ATOM 907 C C . PRO A 1 109 ? -10.493 -5.517 4.437 1.00 93.81 109 PRO A C 1
ATOM 909 O O . PRO A 1 109 ? -9.656 -4.632 4.264 1.00 93.81 109 PRO A O 1
ATOM 912 N N . LYS A 1 110 ? -10.998 -6.219 3.418 1.00 94.88 110 LYS A N 1
ATOM 913 C C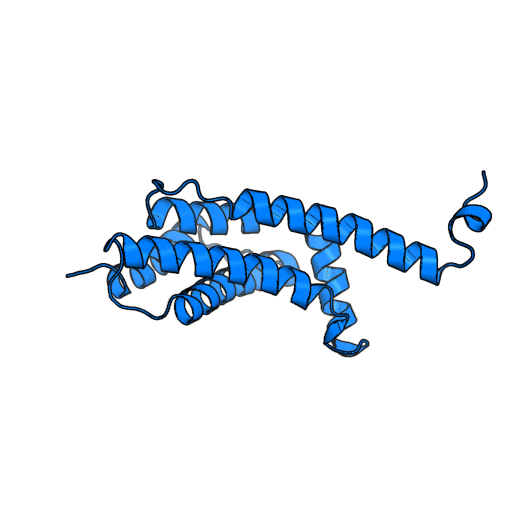A . LYS A 1 110 ? -10.568 -6.041 2.033 1.00 94.88 110 LYS A CA 1
ATOM 914 C C . LYS A 1 110 ? -11.067 -4.718 1.468 1.00 94.88 110 LYS A C 1
ATOM 916 O O . LYS A 1 110 ? -10.324 -4.022 0.778 1.00 94.88 110 LYS A O 1
ATOM 921 N N . VAL A 1 111 ? -12.309 -4.341 1.777 1.00 92.81 111 VAL A N 1
ATOM 922 C CA . VAL A 1 111 ? -12.863 -3.037 1.373 1.00 92.81 111 VAL A CA 1
ATOM 923 C C . VAL A 1 111 ? -12.048 -1.900 1.991 1.00 92.81 111 VAL A C 1
ATOM 925 O O . VAL A 1 111 ? -11.714 -0.941 1.295 1.00 92.81 111 VAL A O 1
ATOM 928 N N . MET A 1 112 ? -11.660 -2.034 3.261 1.00 91.19 112 MET A N 1
ATOM 929 C CA . MET A 1 112 ? -10.801 -1.053 3.929 1.00 91.19 112 MET A CA 1
ATOM 930 C C . MET A 1 112 ? -9.406 -0.975 3.319 1.00 91.19 112 MET A C 1
ATOM 932 O O . MET A 1 112 ? -8.926 0.122 3.033 1.00 91.19 112 MET A O 1
ATOM 936 N N . ALA A 1 113 ? -8.782 -2.122 3.046 1.00 94.31 113 ALA A N 1
ATOM 937 C CA . ALA A 1 113 ? -7.483 -2.175 2.388 1.00 94.31 113 ALA A CA 1
ATOM 938 C C . ALA A 1 113 ? -7.502 -1.454 1.032 1.00 94.31 113 ALA A C 1
ATOM 940 O O . ALA A 1 113 ? -6.637 -0.621 0.760 1.00 94.31 113 ALA A O 1
ATOM 941 N N . VAL A 1 114 ? -8.529 -1.703 0.212 1.00 94.25 114 VAL A N 1
ATOM 942 C CA . VAL A 1 114 ? -8.710 -1.034 -1.086 1.00 94.25 114 VAL A CA 1
ATOM 943 C C . VAL A 1 114 ? -8.915 0.471 -0.923 1.00 94.25 114 VAL A C 1
ATOM 945 O O . VAL A 1 114 ? -8.358 1.248 -1.701 1.00 94.25 114 VAL A O 1
ATOM 948 N N . MET A 1 115 ? -9.680 0.903 0.079 1.00 91.19 115 MET A N 1
ATOM 949 C CA . MET A 1 115 ? -9.920 2.321 0.344 1.00 91.19 115 MET A CA 1
ATOM 950 C C . MET A 1 115 ? -8.629 3.049 0.738 1.00 91.19 115 MET A C 1
ATOM 952 O O . MET A 1 115 ? -8.272 4.046 0.107 1.00 91.19 115 MET A O 1
ATOM 956 N N . CYS A 1 116 ? -7.887 2.515 1.713 1.00 91.12 116 CYS A N 1
ATOM 957 C CA . CYS A 1 116 ? -6.599 3.063 2.140 1.00 91.12 116 CYS A CA 1
ATOM 958 C C . CYS A 1 116 ? -5.582 3.073 0.992 1.00 91.12 116 CYS A C 1
ATOM 960 O O . CYS A 1 116 ? -4.937 4.092 0.747 1.00 91.12 116 CYS A O 1
ATOM 962 N N . PHE A 1 117 ? -5.487 1.975 0.235 1.00 92.62 117 PHE A N 1
ATOM 963 C CA . PHE A 1 117 ? -4.641 1.909 -0.954 1.00 92.62 117 PHE A CA 1
ATOM 964 C C . PHE A 1 117 ? -5.013 2.984 -1.980 1.00 92.62 117 PHE A C 1
ATOM 966 O O . PHE A 1 117 ? -4.127 3.650 -2.506 1.00 92.62 117 PHE A O 1
ATOM 973 N N . SER A 1 118 ? -6.305 3.193 -2.245 1.00 91.06 118 SER A N 1
ATOM 974 C CA . SER A 1 118 ? -6.770 4.179 -3.229 1.00 91.06 118 SER A CA 1
ATOM 975 C C . SER A 1 118 ? -6.383 5.605 -2.837 1.00 91.06 118 SER A C 1
ATOM 977 O O . SER A 1 118 ? -5.937 6.374 -3.688 1.00 91.06 118 SER A O 1
ATOM 979 N N . ILE A 1 119 ? -6.500 5.941 -1.549 1.00 88.88 119 ILE A N 1
ATOM 980 C CA . ILE A 1 119 ? -6.067 7.232 -0.999 1.00 88.88 119 ILE A CA 1
ATOM 981 C C . ILE A 1 119 ? -4.556 7.403 -1.191 1.00 88.88 119 ILE A C 1
ATOM 983 O O . ILE A 1 119 ? -4.124 8.379 -1.803 1.00 88.88 119 ILE A O 1
ATOM 987 N N . ILE A 1 120 ? -3.757 6.428 -0.740 1.00 89.19 120 ILE A N 1
ATOM 988 C CA . ILE A 1 120 ? -2.291 6.447 -0.869 1.00 89.19 120 ILE A CA 1
ATOM 989 C C . ILE A 1 120 ? -1.881 6.598 -2.337 1.00 89.19 120 ILE A C 1
ATOM 991 O O . ILE A 1 120 ? -1.071 7.462 -2.679 1.00 89.19 120 ILE A O 1
ATOM 995 N N . PHE A 1 121 ? -2.454 5.776 -3.215 1.00 88.19 121 PHE A N 1
ATOM 996 C CA . PHE A 1 121 ? -2.144 5.770 -4.637 1.00 88.19 121 PHE A CA 1
ATOM 997 C C . PHE A 1 121 ? -2.466 7.121 -5.278 1.00 88.19 121 PHE A C 1
ATOM 999 O O . PHE A 1 121 ? -1.617 7.694 -5.960 1.00 88.19 121 PHE A O 1
ATOM 1006 N N . GLN A 1 122 ? -3.646 7.682 -5.012 1.00 86.19 122 GLN A N 1
ATOM 1007 C CA . GLN A 1 122 ? -4.028 8.975 -5.570 1.00 86.19 122 GLN A CA 1
ATOM 1008 C C . GLN A 1 122 ? -3.120 10.106 -5.067 1.00 86.19 122 GLN A C 1
ATOM 1010 O O . GLN A 1 122 ? -2.684 10.939 -5.865 1.00 86.19 122 GLN A O 1
ATOM 1015 N N . SER A 1 123 ? -2.769 10.113 -3.778 1.00 85.31 123 SER A N 1
ATOM 1016 C CA . SER A 1 123 ? -1.822 11.082 -3.213 1.00 85.31 123 SER A CA 1
ATOM 1017 C C . SER A 1 123 ? -0.437 10.979 -3.857 1.00 85.31 123 SER A C 1
ATOM 1019 O O . SER A 1 123 ? 0.181 12.001 -4.167 1.00 85.31 123 SER A O 1
ATOM 1021 N N . VAL A 1 124 ? 0.033 9.759 -4.130 1.00 85.19 124 VAL A N 1
ATOM 1022 C CA . VAL A 1 124 ? 1.275 9.515 -4.875 1.00 85.19 124 VAL A CA 1
ATOM 1023 C C . VAL A 1 124 ? 1.192 10.081 -6.289 1.00 85.19 124 VAL A C 1
ATOM 1025 O O . VAL A 1 124 ? 2.102 10.800 -6.699 1.00 85.19 124 VAL A O 1
ATOM 1028 N N . ILE A 1 125 ? 0.123 9.796 -7.038 1.00 83.38 125 ILE A N 1
ATOM 1029 C CA . ILE A 1 125 ? -0.029 10.286 -8.415 1.00 83.38 125 ILE A CA 1
ATOM 1030 C C . ILE A 1 125 ? -0.015 11.816 -8.450 1.00 83.38 125 ILE A C 1
ATOM 1032 O O . ILE A 1 125 ? 0.768 12.409 -9.197 1.00 83.38 125 ILE A O 1
ATOM 1036 N N . LEU A 1 126 ? -0.816 12.465 -7.604 1.00 82.00 126 LEU A N 1
ATOM 1037 C CA . LEU A 1 126 ? -0.888 13.926 -7.549 1.00 82.00 126 LEU A CA 1
ATOM 1038 C C . LEU A 1 126 ? 0.490 14.547 -7.279 1.00 82.00 126 LEU A C 1
ATOM 1040 O O . LEU A 1 126 ? 0.927 15.434 -8.013 1.00 82.00 126 LEU A O 1
ATOM 1044 N N . ARG A 1 127 ? 1.214 14.029 -6.282 1.00 77.75 127 ARG A N 1
ATOM 1045 C CA . ARG A 1 127 ? 2.468 14.633 -5.825 1.00 77.75 127 ARG A CA 1
ATOM 1046 C C . ARG A 1 127 ? 3.678 14.260 -6.679 1.00 77.75 127 ARG A C 1
ATOM 1048 O O . ARG A 1 127 ? 4.503 15.114 -6.983 1.00 77.75 127 ARG A O 1
ATOM 1055 N N . LYS A 1 128 ? 3.819 12.982 -7.034 1.00 78.69 128 LYS A N 1
ATOM 1056 C CA . LYS A 1 128 ? 5.041 12.420 -7.642 1.00 78.69 128 LYS A CA 1
ATOM 1057 C C . LYS A 1 128 ? 4.960 12.294 -9.161 1.00 78.69 128 LYS A C 1
ATOM 1059 O O . LYS A 1 128 ? 6.003 12.206 -9.813 1.00 78.69 128 LYS A O 1
ATOM 1064 N N . VAL A 1 129 ? 3.750 12.268 -9.725 1.00 76.62 129 VAL A N 1
ATOM 1065 C CA . VAL A 1 129 ? 3.544 12.171 -11.178 1.00 76.62 129 VAL A CA 1
ATOM 1066 C C . VAL A 1 129 ? 3.139 13.517 -11.758 1.00 76.62 129 VAL A C 1
ATOM 1068 O O . VAL A 1 129 ? 3.766 13.969 -12.712 1.00 76.62 129 VAL A O 1
ATOM 1071 N N . TYR A 1 130 ? 2.137 14.182 -11.182 1.00 76.75 130 TYR A N 1
ATOM 1072 C CA . TYR A 1 130 ? 1.672 15.474 -11.699 1.00 76.75 130 TYR A CA 1
ATOM 1073 C C . TYR A 1 130 ? 2.468 16.667 -11.175 1.00 76.75 130 TYR A C 1
ATOM 1075 O O . TYR A 1 130 ? 2.261 17.781 -11.653 1.00 76.75 130 TYR A O 1
ATOM 1083 N N . SER A 1 131 ? 3.374 16.449 -10.214 1.00 72.38 131 SER A N 1
ATOM 1084 C CA . SER A 1 131 ? 4.098 17.519 -9.515 1.00 72.38 131 SER A CA 1
ATOM 1085 C C . SER A 1 131 ? 3.158 18.590 -8.956 1.00 72.38 131 SER A C 1
ATOM 1087 O O . SER A 1 131 ? 3.556 19.737 -8.753 1.00 72.38 131 SER A O 1
ATOM 1089 N N . LEU A 1 132 ? 1.900 18.216 -8.702 1.00 66.81 132 LEU A N 1
ATOM 1090 C CA . LEU A 1 132 ? 0.979 19.036 -7.948 1.00 66.81 132 LEU A CA 1
ATOM 1091 C C . LEU A 1 132 ? 1.429 18.884 -6.503 1.00 66.81 132 LEU A C 1
ATOM 1093 O O . LEU A 1 132 ? 1.108 17.910 -5.826 1.00 66.81 132 LEU A O 1
ATOM 1097 N N . SER A 1 133 ? 2.243 19.832 -6.057 1.00 58.62 133 SER A N 1
ATOM 1098 C CA . SER A 1 133 ? 2.350 20.140 -4.643 1.00 58.62 133 SER A CA 1
ATOM 1099 C C . SER A 1 133 ? 1.278 21.189 -4.410 1.00 58.62 133 SER A C 1
ATOM 1101 O O . SER A 1 133 ? 1.560 22.368 -4.622 1.00 58.62 133 SER A O 1
ATOM 1103 N N . PRO A 1 134 ? 0.019 20.810 -4.127 1.00 53.62 134 PRO A N 1
ATOM 1104 C CA . PRO A 1 134 ? -0.918 21.836 -3.727 1.00 53.62 134 PRO A CA 1
ATOM 1105 C C . PRO A 1 134 ? -0.321 22.550 -2.502 1.00 53.62 134 PRO A C 1
ATOM 1107 O O . PRO A 1 134 ? 0.357 21.908 -1.701 1.00 53.62 134 PRO A O 1
ATOM 1110 N N . ASP A 1 135 ? -0.540 23.857 -2.366 1.00 53.25 135 ASP A N 1
ATOM 1111 C CA . ASP A 1 135 ? -0.020 24.693 -1.262 1.00 53.25 135 ASP A CA 1
ATOM 1112 C C . ASP A 1 135 ? -0.524 24.268 0.141 1.00 53.25 135 ASP A C 1
ATOM 1114 O O . ASP A 1 135 ? -0.377 25.001 1.116 1.00 53.25 135 ASP A O 1
ATOM 1118 N N . TYR A 1 136 ? -1.153 23.100 0.268 1.00 56.72 136 TYR A N 1
ATOM 1119 C CA . TYR A 1 136 ? -1.691 22.574 1.513 1.00 56.72 136 TYR A CA 1
ATOM 1120 C C . TYR A 1 136 ? -0.634 21.725 2.227 1.00 56.72 136 TYR A C 1
ATOM 1122 O O . TYR A 1 136 ? 0.024 20.878 1.616 1.00 56.72 136 TYR A O 1
ATOM 1130 N N . GLU A 1 137 ? -0.489 21.942 3.533 1.00 65.06 137 GLU A N 1
ATOM 1131 C CA . GLU A 1 137 ? 0.390 21.154 4.394 1.00 65.06 137 GLU A CA 1
ATOM 1132 C C . GLU A 1 137 ? -0.015 19.675 4.323 1.00 65.06 137 GLU A C 1
ATOM 1134 O O . GLU A 1 137 ? -1.176 19.315 4.526 1.00 65.06 137 GLU A O 1
ATOM 1139 N N . LEU A 1 138 ? 0.943 18.814 3.976 1.00 64.88 138 LEU A N 1
ATOM 1140 C CA . LEU A 1 138 ? 0.723 17.379 3.780 1.00 64.88 138 LEU A CA 1
ATOM 1141 C C . LEU A 1 138 ? 0.072 16.736 5.012 1.00 64.88 138 LEU A C 1
ATOM 1143 O O . LEU A 1 138 ? -0.834 15.917 4.874 1.00 64.88 138 LEU A O 1
ATOM 1147 N N . ASP A 1 139 ? 0.520 17.192 6.180 1.00 66.12 139 ASP A N 1
ATOM 1148 C CA . ASP A 1 139 ? 0.073 16.760 7.497 1.00 66.12 139 ASP A CA 1
ATOM 1149 C C . ASP A 1 139 ? -1.409 17.109 7.708 1.00 66.12 139 ASP A C 1
ATOM 1151 O O . ASP A 1 139 ? -2.199 16.252 8.098 1.00 66.12 139 ASP A O 1
ATOM 1155 N N . TYR A 1 140 ? -1.833 18.314 7.302 1.00 70.81 140 TYR A N 1
ATOM 1156 C CA . TYR A 1 140 ? -3.236 18.733 7.366 1.00 70.81 140 TYR A CA 1
ATOM 1157 C C . TYR A 1 140 ? -4.146 17.832 6.522 1.00 70.81 140 TYR A C 1
ATOM 1159 O O . TYR A 1 140 ? -5.227 17.443 6.962 1.00 70.81 140 TYR A O 1
ATOM 1167 N N . TYR A 1 141 ? -3.739 17.478 5.302 1.00 70.94 141 TYR A N 1
ATOM 1168 C CA . TYR A 1 141 ? -4.567 16.634 4.438 1.00 70.94 141 TYR A CA 1
ATOM 1169 C C . TYR A 1 141 ? -4.634 15.187 4.936 1.00 70.94 141 TYR A C 1
ATOM 1171 O O . TYR A 1 141 ? -5.717 14.598 4.928 1.00 70.94 141 TYR A O 1
ATOM 1179 N N . SER A 1 142 ? -3.507 14.627 5.395 1.00 70.12 142 SER A N 1
ATOM 1180 C CA . SER A 1 142 ? -3.514 13.305 6.024 1.00 70.12 142 SER A CA 1
ATOM 1181 C C . SER A 1 142 ? -4.406 13.292 7.257 1.00 70.12 142 SER A C 1
ATOM 1183 O O . SER A 1 142 ? -5.251 12.411 7.368 1.00 70.12 142 SER A O 1
ATOM 1185 N N . ASP A 1 143 ? -4.293 14.291 8.131 1.00 76.06 143 ASP A N 1
ATOM 1186 C CA . ASP A 1 143 ? -5.059 14.340 9.374 1.00 76.06 143 ASP A CA 1
ATOM 1187 C C . ASP A 1 143 ? -6.564 14.399 9.113 1.00 76.06 143 ASP A C 1
ATOM 1189 O O . ASP A 1 143 ? -7.307 13.630 9.709 1.00 76.06 143 ASP A O 1
ATOM 1193 N N . ASN A 1 144 ? -7.022 15.219 8.162 1.00 79.50 144 ASN A N 1
ATOM 1194 C CA . ASN A 1 144 ? -8.452 15.313 7.855 1.00 79.50 144 ASN A CA 1
ATOM 1195 C C . ASN A 1 144 ? -9.003 14.064 7.151 1.00 79.50 144 ASN A C 1
ATOM 1197 O O . ASN A 1 144 ? -10.119 13.639 7.443 1.00 79.50 144 ASN A O 1
ATOM 1201 N N . ILE A 1 145 ? -8.259 13.464 6.213 1.00 78.06 145 ILE A N 1
ATOM 1202 C CA . ILE A 1 145 ? -8.712 12.218 5.574 1.00 78.06 145 ILE A CA 1
ATOM 1203 C C . ILE A 1 145 ? -8.824 11.103 6.601 1.00 78.06 145 ILE A C 1
ATOM 1205 O O . ILE A 1 145 ? -9.791 10.339 6.576 1.00 78.06 145 ILE A O 1
ATOM 1209 N N . PHE A 1 146 ? -7.825 10.991 7.470 1.00 79.62 146 PHE A N 1
ATOM 1210 C CA . PHE A 1 146 ? -7.783 9.930 8.454 1.00 79.62 146 PHE A CA 1
ATOM 1211 C C . PHE A 1 146 ? -8.787 10.155 9.576 1.00 79.62 146 PHE A C 1
ATOM 1213 O O . PHE A 1 146 ? -9.436 9.194 9.958 1.00 79.62 146 PHE A O 1
ATOM 1220 N N . ASP A 1 147 ? -9.035 11.392 9.998 1.00 82.50 147 ASP A N 1
ATOM 1221 C CA . ASP A 1 147 ? -10.138 11.715 10.907 1.00 82.50 147 ASP A CA 1
ATOM 1222 C C . ASP A 1 147 ? -11.494 11.263 10.332 1.00 82.50 147 ASP A C 1
ATOM 1224 O O . ASP A 1 147 ? -12.230 10.515 10.976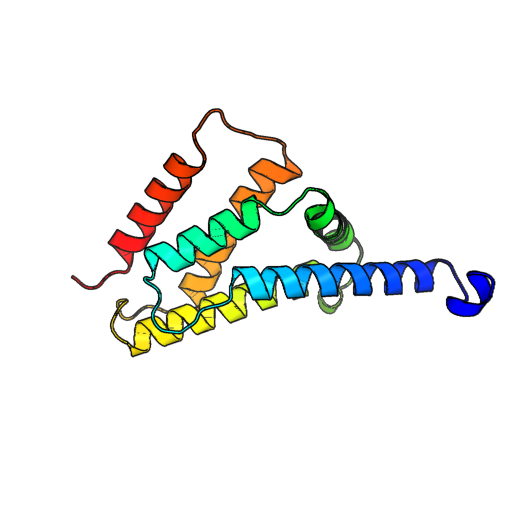 1.00 82.50 147 ASP A O 1
ATOM 1228 N N . ILE A 1 148 ? -11.796 11.607 9.073 1.00 80.56 148 ILE A N 1
ATOM 1229 C CA . ILE A 1 148 ? -13.026 11.161 8.394 1.00 80.56 148 ILE A CA 1
ATOM 1230 C C . ILE A 1 148 ? -13.096 9.630 8.325 1.00 80.56 148 ILE A C 1
ATOM 1232 O O . ILE A 1 148 ? -14.157 9.041 8.546 1.00 80.56 148 ILE A O 1
ATOM 1236 N N . LEU A 1 149 ? -11.975 8.980 8.005 1.00 81.94 149 LEU A N 1
ATOM 1237 C CA . LEU A 1 149 ? -11.894 7.526 7.919 1.00 81.94 149 LEU A CA 1
ATOM 1238 C C . LEU A 1 149 ? -12.148 6.876 9.286 1.00 81.94 149 LEU A C 1
ATOM 1240 O O . LEU A 1 149 ? -12.962 5.958 9.375 1.00 81.94 149 LEU A O 1
ATOM 1244 N N . PHE A 1 150 ? -11.484 7.358 10.338 1.00 81.19 150 PHE A N 1
ATOM 1245 C CA . PHE A 1 150 ? -11.509 6.780 11.680 1.00 81.19 150 PHE A CA 1
ATOM 1246 C C . PHE A 1 150 ? -12.831 7.000 12.395 1.00 81.19 150 PHE A C 1
ATOM 1248 O O . PHE A 1 150 ? -13.402 6.032 12.901 1.00 81.19 150 PHE A O 1
ATOM 1255 N N . ASN A 1 151 ? -13.396 8.203 12.300 1.00 81.25 151 ASN A N 1
ATOM 1256 C CA . ASN A 1 151 ? -14.748 8.484 12.783 1.00 81.25 151 ASN A CA 1
ATOM 1257 C C . ASN A 1 151 ? -15.807 7.605 12.094 1.00 81.25 151 ASN A C 1
ATOM 1259 O O . ASN A 1 151 ? -16.890 7.389 12.631 1.00 81.25 151 ASN A O 1
ATOM 1263 N N . GLY A 1 152 ? -15.503 7.069 10.908 1.00 74.62 152 GLY A N 1
ATOM 1264 C CA . GLY A 1 152 ? -16.364 6.134 10.197 1.00 74.62 152 GLY A CA 1
ATOM 1265 C C . GLY A 1 152 ? -16.184 4.657 10.561 1.00 74.62 152 GLY A C 1
ATOM 1266 O O . GLY A 1 152 ? -17.050 3.869 10.182 1.00 74.62 152 GLY A O 1
ATOM 1267 N N . ILE A 1 153 ? -15.097 4.241 11.228 1.00 76.38 153 ILE A N 1
ATOM 1268 C CA . ILE A 1 153 ? -14.765 2.810 11.430 1.00 76.38 153 ILE A CA 1
ATOM 1269 C C . ILE A 1 153 ? -14.519 2.388 12.879 1.00 76.38 153 ILE A C 1
ATOM 1271 O O . ILE A 1 153 ? -14.527 1.183 13.155 1.00 76.38 153 ILE A O 1
ATOM 1275 N N . MET A 1 154 ? -14.300 3.334 13.788 1.00 77.75 154 MET A N 1
ATOM 1276 C CA . MET A 1 154 ? -14.193 3.022 15.210 1.00 77.75 154 MET A CA 1
ATOM 1277 C C . MET A 1 154 ? -15.562 2.582 15.774 1.00 77.75 154 MET A C 1
ATOM 1279 O O . MET A 1 154 ? -16.599 2.991 15.242 1.00 77.75 154 MET A O 1
ATOM 1283 N N . PRO A 1 155 ? -15.594 1.696 16.788 1.00 69.00 155 PRO A N 1
ATOM 1284 C CA . PRO A 1 155 ? -16.824 1.368 17.509 1.00 69.00 155 PRO A CA 1
ATOM 1285 C C . PRO A 1 155 ? -17.416 2.615 18.188 1.00 69.00 155 PRO A C 1
ATOM 1287 O O . PRO A 1 155 ? -16.655 3.471 18.637 1.00 69.00 155 PRO A O 1
ATOM 1290 N N . GLU A 1 156 ? -18.749 2.702 18.260 1.00 64.56 156 GLU A N 1
ATOM 1291 C CA . GLU A 1 156 ? -19.454 3.707 19.085 1.00 64.56 156 GLU A CA 1
ATOM 1292 C C . GLU A 1 156 ? -19.203 3.512 20.588 1.00 64.56 156 GLU A C 1
ATOM 1294 O O . GLU A 1 156 ? -19.137 2.339 21.034 1.00 64.56 156 GLU A O 1
#

Secondary structure (DSSP, 8-state):
--THHHHSSHHHHHHHHHHHHHHHHHHHHHHHT---SSS-HHHHHHHHHHHHHT--HHHHHHHHHHHHHTTTS-GGG-HHHHHHHHHHHHHHHHHHHHHHTTSS-S--HHHHHHHHHHHHHHHHIIIIIS----SS-HHHHHHHHHHHHHHTTS--